Protein AF-A0A7X5DHN1-F1 (afdb_monomer_lite)

Foldseek 3Di:
DDDDVVVVVVVVVVVVVVVVVVVVVVVCVVPCPVVVVVVVVVVVVVVVVVLVVQLVVQQVCVQVVQADPVGDGHDPVRHSVVVSQVVQVVPVVVDVDHDAAADCDDPDPSRDDDPVRVVVVVVVVD

Secondary structure (DSSP, 8-state):
----HHHHHHHHHHHHHHHHHHHHHHHHHHHHHHHHHHHHHHHHHHHHHHHHHHHHHHHHTHHHHHB-TT--B---S--HHHHHHHHHHHHHHHSS-------SS-SSGGG---HHHHHHHTTTT-

Radius of gyration: 28.11 Å; chains: 1; bounding box: 71×44×75 Å

Structure (mmCIF, N/CA/C/O backbone):
data_AF-A0A7X5DHN1-F1
#
_entry.id   AF-A0A7X5DHN1-F1
#
loop_
_atom_site.group_PDB
_atom_site.id
_atom_site.type_symbol
_atom_site.label_atom_id
_atom_site.label_alt_id
_atom_site.label_comp_id
_atom_site.label_asym_id
_atom_site.label_entity_id
_atom_site.label_seq_id
_atom_site.pdbx_PDB_ins_code
_atom_site.Cartn_x
_atom_site.Cartn_y
_atom_site.Cartn_z
_atom_site.occupancy
_atom_site.B_iso_or_equiv
_atom_site.auth_seq_id
_atom_site.auth_comp_id
_atom_site.auth_asym_id
_atom_site.auth_atom_id
_atom_site.pdbx_PDB_model_num
ATOM 1 N N . MET A 1 1 ? -45.996 -23.601 43.177 1.00 49.31 1 MET A N 1
ATOM 2 C CA . MET A 1 1 ? -44.792 -24.429 42.922 1.00 49.31 1 MET A CA 1
ATOM 3 C C . MET A 1 1 ? -43.592 -23.790 43.624 1.00 49.31 1 MET A C 1
ATOM 5 O O . MET A 1 1 ? -43.215 -22.681 43.273 1.00 49.31 1 MET A O 1
ATOM 9 N N . ARG A 1 2 ? -43.064 -24.396 44.700 1.00 68.06 2 ARG A N 1
ATOM 10 C CA . ARG A 1 2 ? -42.027 -23.783 45.558 1.00 68.06 2 ARG A CA 1
ATOM 11 C C . ARG A 1 2 ? -40.641 -24.167 45.027 1.00 68.06 2 ARG A C 1
ATOM 13 O O . ARG A 1 2 ? -40.228 -25.315 45.140 1.00 68.06 2 ARG A O 1
ATOM 20 N N . ILE A 1 3 ? -39.954 -23.219 44.392 1.00 71.06 3 ILE A N 1
ATOM 21 C CA . ILE A 1 3 ? -38.644 -23.448 43.763 1.00 71.06 3 ILE A CA 1
ATOM 22 C C . ILE A 1 3 ? -37.597 -23.703 44.859 1.00 71.06 3 ILE A C 1
ATOM 24 O O . ILE A 1 3 ? -37.495 -22.921 45.811 1.00 71.06 3 ILE A O 1
ATOM 28 N N . LYS A 1 4 ? -36.828 -24.793 44.729 1.00 80.56 4 LYS A N 1
ATOM 29 C CA . LYS A 1 4 ? -35.761 -25.161 45.673 1.00 80.56 4 LYS A CA 1
ATOM 30 C C . LYS A 1 4 ? -34.671 -24.066 45.708 1.00 80.56 4 LYS A C 1
ATOM 32 O O . LYS A 1 4 ? -34.355 -23.479 44.676 1.00 80.56 4 LYS A O 1
ATOM 37 N N . PRO A 1 5 ? -34.056 -23.786 46.870 1.00 78.75 5 PRO A N 1
ATOM 38 C CA . PRO A 1 5 ? -33.063 -22.713 47.011 1.00 78.75 5 PRO A CA 1
ATOM 39 C C . PRO A 1 5 ? -31.829 -22.916 46.118 1.00 78.75 5 PRO A C 1
ATOM 41 O O . PRO A 1 5 ? -31.297 -21.952 45.582 1.00 78.75 5 PRO A O 1
ATOM 44 N N . ARG A 1 6 ? -31.439 -24.174 45.866 1.00 81.31 6 ARG A N 1
ATOM 45 C CA . ARG A 1 6 ? -30.350 -24.528 44.940 1.00 81.31 6 ARG A CA 1
ATOM 46 C C . ARG A 1 6 ? -30.596 -24.043 43.507 1.00 81.31 6 ARG A C 1
ATOM 48 O O . ARG A 1 6 ? -29.685 -23.506 42.890 1.00 81.31 6 ARG A O 1
ATOM 55 N N . THR A 1 7 ? -31.820 -24.175 42.993 1.00 87.00 7 THR A N 1
ATOM 56 C CA . THR A 1 7 ? -32.170 -23.711 41.642 1.00 87.00 7 THR A CA 1
ATOM 57 C C . THR A 1 7 ? -32.187 -22.190 41.549 1.00 87.00 7 THR A C 1
ATOM 59 O O . THR A 1 7 ? -31.774 -21.643 40.536 1.00 87.00 7 THR A O 1
ATOM 62 N N . LYS A 1 8 ? -32.593 -21.493 42.616 1.00 81.88 8 LYS A N 1
ATOM 63 C CA . LYS A 1 8 ? -32.545 -20.023 42.665 1.00 81.88 8 LYS A CA 1
ATOM 64 C C . LYS A 1 8 ? -31.111 -19.495 42.601 1.00 81.88 8 LYS A C 1
ATOM 66 O O . LYS A 1 8 ? -30.846 -18.573 41.842 1.00 81.88 8 LYS A O 1
ATOM 71 N N . ILE A 1 9 ? -30.196 -20.107 43.358 1.00 90.00 9 ILE A N 1
ATOM 72 C CA . ILE A 1 9 ? -28.772 -19.740 43.349 1.00 90.00 9 ILE A CA 1
ATOM 73 C C . ILE A 1 9 ? -28.161 -20.010 41.970 1.00 90.00 9 ILE A C 1
ATOM 75 O O . ILE A 1 9 ? -27.494 -19.138 41.427 1.00 90.00 9 ILE A O 1
ATOM 79 N N . ALA A 1 10 ? -28.437 -21.173 41.372 1.00 90.50 10 ALA A N 1
ATOM 80 C CA . ALA A 1 10 ? -27.926 -21.514 40.044 1.00 90.50 10 ALA A CA 1
ATOM 81 C C . ALA A 1 10 ? -28.379 -20.519 38.958 1.00 90.50 10 ALA A C 1
ATOM 83 O O . ALA A 1 10 ? -27.565 -20.086 38.148 1.00 90.50 10 ALA A O 1
ATOM 84 N N . VAL A 1 11 ? -29.652 -20.108 38.973 1.00 92.62 11 VAL A N 1
ATOM 85 C CA . VAL A 1 11 ? -30.186 -19.109 38.029 1.00 92.62 11 VAL A CA 1
ATOM 86 C C . VAL A 1 11 ? -29.541 -17.737 38.238 1.00 92.62 11 VAL A C 1
ATOM 88 O O . VAL A 1 11 ? -29.234 -17.053 37.267 1.00 92.62 11 VAL A O 1
ATOM 91 N N . LEU A 1 12 ? -29.297 -17.344 39.490 1.00 93.94 12 LEU A N 1
ATOM 92 C CA . LEU A 1 12 ? -28.684 -16.055 39.812 1.00 93.94 12 LEU A CA 1
ATOM 93 C C . LEU A 1 12 ? -27.226 -16.002 39.339 1.00 93.94 12 LEU A C 1
ATOM 95 O O . LEU A 1 12 ? -26.831 -15.040 38.688 1.00 93.94 12 LEU A O 1
ATOM 99 N N . VAL A 1 13 ? -26.456 -17.067 39.583 1.00 94.19 13 VAL A N 1
ATOM 100 C CA . VAL A 1 13 ? -25.077 -17.191 39.086 1.00 94.19 13 VAL A CA 1
ATOM 101 C C . VAL A 1 13 ? -25.045 -17.146 37.558 1.00 94.19 13 VAL A C 1
ATOM 103 O O . VAL A 1 13 ? -24.259 -16.388 36.998 1.00 94.19 13 VAL A O 1
ATOM 106 N N . LEU A 1 14 ? -25.930 -17.884 36.880 1.00 95.69 14 LEU A N 1
ATOM 107 C CA . LEU A 1 14 ? -26.021 -17.857 35.418 1.00 95.69 14 LEU A CA 1
ATOM 108 C C . LEU A 1 14 ? -26.339 -16.446 34.894 1.00 95.69 14 LEU A C 1
ATOM 110 O O . LEU A 1 14 ? -25.732 -16.001 33.924 1.00 95.69 14 LEU A O 1
ATOM 114 N N . GLY A 1 15 ? -27.250 -15.729 35.560 1.00 96.25 15 GLY A N 1
ATOM 115 C CA . GLY A 1 15 ? -27.601 -14.352 35.216 1.00 96.25 15 GLY A CA 1
ATOM 116 C C . GLY A 1 15 ? -26.431 -13.381 35.377 1.00 96.25 15 GLY A C 1
ATOM 117 O O . GLY A 1 15 ? -26.195 -12.564 34.491 1.00 96.25 15 GLY A O 1
ATOM 118 N N . VAL A 1 16 ? -25.658 -13.499 36.462 1.00 96.31 16 VAL A N 1
ATOM 119 C CA . VAL A 1 16 ? -24.459 -12.670 36.677 1.00 96.31 16 VAL A CA 1
ATOM 120 C C . VAL A 1 16 ? -23.397 -12.960 35.620 1.00 96.31 16 VAL A C 1
ATOM 122 O O . VAL A 1 16 ? -22.838 -12.024 35.057 1.00 96.31 16 VAL A O 1
ATOM 125 N N . VAL A 1 17 ? -23.145 -14.235 35.314 1.00 96.00 17 VAL A N 1
ATOM 126 C CA . VAL A 1 17 ? -22.175 -14.633 34.282 1.00 96.00 17 VAL A CA 1
ATOM 127 C C . VAL A 1 17 ? -22.591 -14.098 32.909 1.00 96.00 17 VAL A C 1
ATOM 129 O O . VAL A 1 17 ? -21.767 -13.519 32.207 1.00 96.00 17 VAL A O 1
ATOM 132 N N . ALA A 1 18 ? -23.871 -14.221 32.545 1.00 96.19 18 ALA A N 1
ATOM 133 C CA . ALA A 1 18 ? -24.393 -13.689 31.288 1.00 96.19 18 ALA A CA 1
ATOM 134 C C . ALA A 1 18 ? -24.278 -12.156 31.212 1.00 96.19 18 ALA A C 1
ATOM 136 O O . A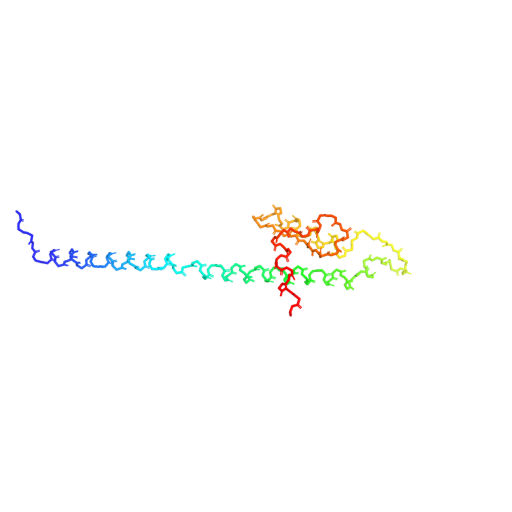LA A 1 18 ? -23.866 -11.623 30.183 1.00 96.19 18 ALA A O 1
ATOM 137 N N . ALA A 1 19 ? -24.581 -11.446 32.303 1.00 96.12 19 ALA A N 1
ATOM 138 C CA . ALA A 1 19 ? -24.423 -9.995 32.373 1.00 96.12 19 ALA A CA 1
ATOM 139 C C . ALA A 1 19 ? -22.954 -9.570 32.214 1.00 96.12 19 ALA A C 1
ATOM 141 O O . ALA A 1 19 ? -22.662 -8.640 31.463 1.00 96.12 19 ALA A O 1
ATOM 142 N N . PHE A 1 20 ? -22.026 -10.283 32.859 1.00 95.88 20 PHE A N 1
ATOM 143 C CA . PHE A 1 20 ? -20.591 -10.034 32.721 1.00 95.88 20 PHE A CA 1
ATOM 144 C C . PHE A 1 20 ? -20.097 -10.263 31.290 1.00 95.88 20 PHE A C 1
ATOM 146 O O . PHE A 1 20 ? -19.342 -9.444 30.773 1.00 95.88 20 PHE A O 1
ATOM 153 N N . LEU A 1 21 ? -20.532 -11.340 30.631 1.00 95.44 21 LEU A N 1
ATOM 154 C CA . LEU A 1 21 ? -20.181 -11.619 29.235 1.00 95.44 21 LEU A CA 1
ATOM 155 C C . LEU A 1 21 ? -20.674 -10.513 28.296 1.00 95.44 21 LEU A C 1
ATOM 157 O O . LEU A 1 21 ? -19.902 -10.031 27.474 1.00 95.44 21 LEU A O 1
ATOM 161 N N . MET A 1 22 ? -21.921 -10.058 28.453 1.00 95.19 22 MET A N 1
ATOM 162 C CA . MET A 1 22 ? -22.460 -8.965 27.636 1.00 95.19 22 MET A CA 1
ATOM 163 C C . MET A 1 22 ? -21.707 -7.649 27.854 1.00 95.19 22 MET A C 1
ATOM 165 O O . MET A 1 22 ? -21.426 -6.944 26.889 1.00 95.19 22 MET A O 1
ATOM 169 N N . ALA A 1 23 ? -21.334 -7.339 29.099 1.00 94.69 23 ALA A N 1
ATOM 170 C CA . ALA A 1 23 ? -20.531 -6.159 29.404 1.00 94.69 23 ALA A CA 1
ATOM 171 C C . ALA A 1 23 ? -19.134 -6.232 28.767 1.00 94.69 23 ALA A C 1
ATOM 173 O O . ALA A 1 23 ? -18.660 -5.234 28.231 1.00 94.69 23 ALA A O 1
ATOM 174 N N . ASN A 1 24 ? -18.502 -7.412 28.774 1.00 93.50 24 ASN A N 1
ATOM 175 C CA . ASN A 1 24 ? -17.207 -7.615 28.122 1.00 93.50 24 ASN A CA 1
ATOM 176 C C . ASN A 1 24 ? -17.306 -7.425 26.605 1.00 93.50 24 ASN A C 1
ATOM 178 O O . ASN A 1 24 ? -16.513 -6.679 26.045 1.00 93.50 24 ASN A O 1
ATOM 182 N N . VAL A 1 25 ? -18.305 -8.025 25.950 1.00 92.38 25 VAL A N 1
ATOM 183 C CA . VAL A 1 25 ? -18.502 -7.878 24.496 1.00 92.38 25 VAL A CA 1
ATOM 184 C C . VAL A 1 25 ? -18.780 -6.423 24.111 1.00 92.38 25 VAL A C 1
ATOM 186 O O . VAL A 1 25 ? -18.231 -5.947 23.124 1.00 92.38 25 VAL A O 1
ATOM 189 N N . ALA A 1 26 ? -19.586 -5.701 24.895 1.00 90.94 26 ALA A N 1
ATOM 190 C CA . ALA A 1 26 ? -19.879 -4.288 24.644 1.00 90.94 26 ALA A CA 1
ATOM 191 C C . ALA A 1 26 ? -18.650 -3.382 24.842 1.00 90.94 26 ALA A C 1
ATOM 193 O O . ALA A 1 26 ? -18.450 -2.416 24.100 1.00 90.94 26 ALA A O 1
ATOM 194 N N . TRP A 1 27 ? -17.814 -3.692 25.837 1.00 90.56 27 TRP A N 1
ATOM 195 C CA . TRP A 1 27 ? -16.548 -2.994 26.046 1.00 90.56 27 TRP A CA 1
ATOM 196 C C . TRP A 1 27 ? -15.595 -3.240 24.879 1.00 90.56 27 TRP A C 1
ATOM 198 O O . TRP A 1 27 ? -15.051 -2.304 24.301 1.00 90.56 27 TRP A O 1
ATOM 208 N N . GLU A 1 28 ? -15.446 -4.502 24.489 1.00 86.44 28 GLU A N 1
ATOM 209 C CA . GLU A 1 28 ? -14.567 -4.907 23.404 1.00 86.44 28 GLU A CA 1
ATOM 210 C C . GLU A 1 28 ? -15.004 -4.301 22.067 1.00 86.44 28 GLU A C 1
ATOM 212 O O . GLU A 1 28 ? -14.180 -3.720 21.368 1.00 86.44 28 GLU A O 1
ATOM 217 N N . SER A 1 29 ? -16.302 -4.327 21.744 1.00 81.25 29 SER A N 1
ATOM 218 C CA . SER A 1 29 ? -16.820 -3.698 20.523 1.00 81.25 29 SER A CA 1
ATOM 219 C C . SER A 1 29 ? -16.543 -2.199 20.470 1.00 81.25 29 SER A C 1
ATOM 221 O O . SER A 1 29 ? -16.338 -1.658 19.392 1.00 81.25 29 SER A O 1
ATOM 223 N N . SER A 1 30 ? -16.526 -1.533 21.627 1.00 79.88 30 SER A N 1
ATOM 224 C CA . SER A 1 30 ? -16.242 -0.098 21.711 1.00 79.88 30 SER A CA 1
ATOM 225 C C . SER A 1 30 ? -14.747 0.211 21.571 1.00 79.88 30 SER A C 1
ATOM 227 O O . SER A 1 30 ? -14.395 1.301 21.138 1.00 79.88 30 SER A O 1
ATOM 229 N N . CYS A 1 31 ? -13.869 -0.736 21.919 1.00 80.25 31 CYS A N 1
ATOM 230 C CA . CYS A 1 31 ? -12.418 -0.531 21.960 1.00 80.25 31 CYS A CA 1
ATOM 231 C C . CYS A 1 31 ? -11.676 -0.995 20.689 1.00 80.25 31 CYS A C 1
ATOM 233 O O . CYS A 1 31 ? -10.496 -0.697 20.534 1.00 80.25 31 CYS A O 1
ATOM 235 N N . ARG A 1 32 ? -12.331 -1.742 19.788 1.00 76.31 32 ARG A N 1
ATOM 236 C CA . ARG 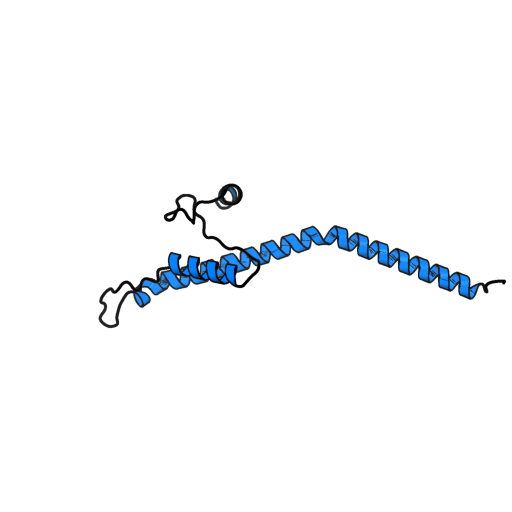A 1 32 ? -11.695 -2.363 18.607 1.00 76.31 32 ARG A CA 1
ATOM 237 C C . ARG A 1 32 ? -11.305 -1.386 17.493 1.00 76.31 32 ARG A C 1
ATOM 239 O O . ARG A 1 32 ? -10.320 -1.643 16.812 1.00 76.31 32 ARG A O 1
ATOM 246 N N . ALA A 1 33 ? -12.017 -0.269 17.345 1.00 79.56 33 ALA A N 1
ATOM 247 C CA . ALA A 1 33 ? -11.845 0.633 16.202 1.00 79.56 33 ALA A CA 1
ATOM 248 C C . ALA A 1 33 ? -10.408 1.176 16.059 1.00 79.56 33 ALA A C 1
ATOM 250 O O . ALA A 1 33 ? -9.821 1.081 14.986 1.00 79.56 33 ALA A O 1
ATOM 251 N N . GLU A 1 34 ? -9.802 1.668 17.145 1.00 81.38 34 GLU A N 1
ATOM 252 C CA . GLU A 1 34 ? -8.444 2.237 17.097 1.00 81.38 34 GLU A CA 1
ATOM 253 C C . GLU A 1 34 ? -7.371 1.186 16.772 1.00 81.38 34 GLU A C 1
ATOM 255 O O . GLU A 1 34 ? -6.390 1.474 16.085 1.00 81.38 34 GLU A O 1
ATOM 260 N N . LEU A 1 35 ? -7.554 -0.045 17.260 1.00 83.75 35 LEU A N 1
ATOM 261 C CA . LEU A 1 35 ? -6.632 -1.148 16.991 1.00 83.75 35 LEU A CA 1
ATOM 262 C C . LEU A 1 35 ? -6.713 -1.590 15.526 1.00 83.75 35 LEU A C 1
ATOM 264 O O . LEU A 1 35 ? -5.675 -1.780 14.894 1.00 83.75 35 LEU A O 1
ATOM 268 N N . GLU A 1 36 ? -7.928 -1.705 14.988 1.00 86.75 36 GLU A N 1
ATOM 269 C CA . GLU A 1 36 ? -8.173 -2.056 13.586 1.00 86.75 36 GLU A CA 1
ATOM 270 C C . GLU A 1 36 ? -7.606 -0.988 12.637 1.00 86.75 36 GLU A C 1
ATOM 272 O O . GLU A 1 36 ? -6.900 -1.318 11.685 1.00 86.75 36 GLU A O 1
ATOM 277 N N . GLU A 1 37 ? -7.827 0.299 12.922 1.00 89.62 37 GLU A N 1
ATOM 278 C CA . GLU A 1 37 ? -7.257 1.399 12.135 1.00 89.62 37 GLU A CA 1
ATOM 279 C C . GLU A 1 37 ? -5.724 1.377 12.140 1.00 89.62 37 GLU A C 1
ATOM 281 O O . GLU A 1 37 ? -5.092 1.488 11.086 1.00 89.62 37 GLU A O 1
ATOM 286 N N . ALA A 1 38 ? -5.107 1.197 13.311 1.00 89.56 38 ALA A N 1
ATOM 287 C CA . ALA A 1 38 ? -3.654 1.139 13.428 1.00 89.56 38 ALA A CA 1
ATOM 288 C C . ALA A 1 38 ? -3.060 -0.046 12.651 1.00 89.56 38 ALA A C 1
A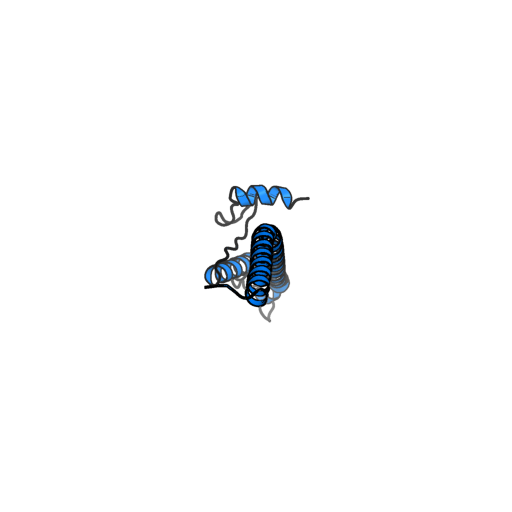TOM 290 O O . ALA A 1 38 ? -2.018 0.102 12.003 1.00 89.56 38 ALA A O 1
ATOM 291 N N . GLU A 1 39 ? -3.720 -1.204 12.684 1.00 92.44 39 GLU A N 1
ATOM 292 C CA . GLU A 1 39 ? -3.324 -2.376 11.907 1.00 92.44 39 GLU A CA 1
ATOM 293 C C . GLU A 1 39 ? -3.418 -2.104 10.399 1.00 92.44 39 GLU A C 1
ATOM 295 O O . GLU A 1 39 ? -2.447 -2.329 9.672 1.00 92.44 39 GLU A O 1
ATOM 300 N N . LEU A 1 40 ? -4.535 -1.543 9.925 1.00 90.94 40 LEU A N 1
ATOM 301 C CA . LEU A 1 40 ? -4.729 -1.198 8.513 1.00 90.94 40 LEU A CA 1
ATOM 302 C C . LEU A 1 40 ? -3.680 -0.192 8.019 1.00 90.94 40 LEU A C 1
ATOM 304 O O . LEU A 1 40 ? -3.127 -0.353 6.930 1.00 90.94 40 LEU A O 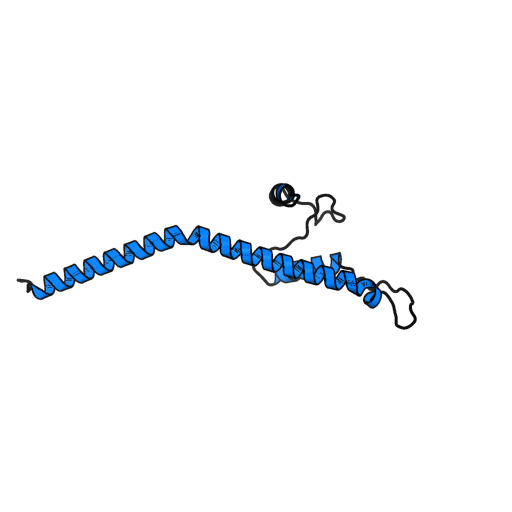1
ATOM 308 N N . VAL A 1 41 ? -3.340 0.814 8.831 1.00 90.81 41 VAL A N 1
ATOM 309 C CA . VAL A 1 41 ? -2.281 1.783 8.505 1.00 90.81 41 VAL A CA 1
ATOM 310 C C . VAL A 1 41 ? -0.915 1.101 8.408 1.00 90.81 41 VAL A C 1
ATOM 312 O O . VAL A 1 41 ? -0.130 1.419 7.510 1.00 90.81 41 VAL A O 1
ATOM 315 N N . GLN A 1 42 ? -0.602 0.157 9.298 1.00 93.25 42 GLN A N 1
ATOM 316 C CA . GLN A 1 42 ? 0.650 -0.601 9.216 1.00 93.25 42 GLN A CA 1
ATOM 317 C C . GLN A 1 42 ? 0.709 -1.465 7.954 1.00 93.25 42 GLN A C 1
ATOM 319 O O . GLN A 1 42 ? 1.735 -1.467 7.270 1.00 93.25 42 GLN A O 1
ATOM 324 N N . GLN A 1 43 ? -0.386 -2.141 7.607 1.00 92.94 43 GLN A N 1
ATOM 325 C CA . GLN A 1 43 ? -0.482 -2.926 6.377 1.00 92.94 43 GLN A CA 1
ATOM 326 C C . GLN A 1 43 ? -0.308 -2.041 5.133 1.00 92.94 43 GLN A C 1
ATOM 328 O O . GLN A 1 43 ? 0.471 -2.386 4.243 1.00 92.94 43 GLN A O 1
ATOM 333 N N . ALA A 1 44 ? -0.939 -0.862 5.100 1.00 90.56 44 ALA A N 1
ATOM 334 C CA . ALA A 1 44 ? -0.785 0.103 4.012 1.00 90.56 44 ALA A CA 1
ATOM 335 C C . ALA A 1 44 ? 0.668 0.588 3.868 1.00 90.56 44 ALA A C 1
ATOM 337 O O . ALA A 1 44 ? 1.204 0.621 2.763 1.00 90.56 44 ALA A O 1
ATOM 338 N N . ARG A 1 45 ? 1.352 0.897 4.979 1.00 91.25 45 ARG A N 1
ATOM 339 C CA . ARG A 1 45 ? 2.777 1.28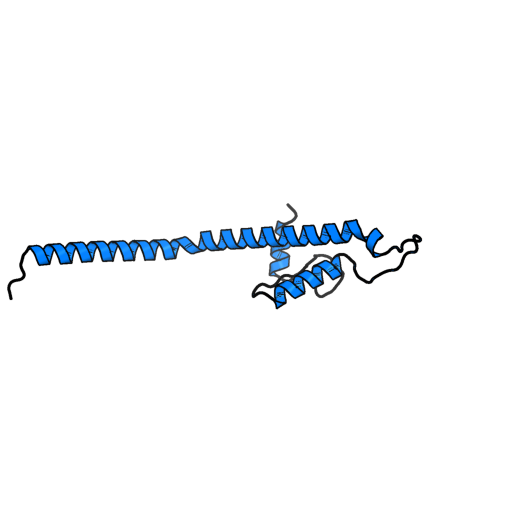0 4.961 1.00 91.25 45 ARG A CA 1
ATOM 340 C C . ARG A 1 45 ? 3.671 0.154 4.450 1.00 91.25 45 ARG A C 1
ATOM 342 O O . ARG A 1 45 ? 4.571 0.412 3.654 1.00 91.25 45 ARG A O 1
ATOM 349 N N . ALA A 1 46 ? 3.425 -1.082 4.881 1.00 93.75 46 ALA A N 1
ATOM 350 C CA . ALA A 1 46 ? 4.174 -2.245 4.413 1.00 93.75 46 ALA A CA 1
ATOM 351 C C . ALA A 1 46 ? 3.976 -2.479 2.905 1.00 93.75 46 ALA A C 1
ATOM 353 O O . ALA A 1 46 ? 4.944 -2.733 2.186 1.00 93.75 46 ALA A O 1
ATOM 354 N N . LEU A 1 47 ? 2.744 -2.327 2.409 1.00 92.38 47 LEU A N 1
ATOM 355 C CA . LEU A 1 47 ? 2.428 -2.399 0.983 1.00 92.38 47 LEU A CA 1
ATOM 356 C C . LEU A 1 47 ? 3.147 -1.303 0.183 1.00 92.38 47 LEU A C 1
ATOM 358 O O . LEU A 1 47 ? 3.772 -1.608 -0.833 1.00 92.38 47 LEU A O 1
ATOM 362 N N . SER A 1 48 ? 3.114 -0.055 0.655 1.00 90.81 48 SER A N 1
ATOM 363 C CA . SER A 1 48 ? 3.821 1.061 0.017 1.00 90.81 48 SER A CA 1
ATOM 364 C C . SER A 1 48 ? 5.332 0.827 -0.035 1.00 90.81 48 SER A C 1
ATOM 366 O O . SER A 1 48 ? 5.943 1.028 -1.081 1.00 90.81 48 SER A O 1
ATOM 368 N N . ALA A 1 49 ? 5.937 0.323 1.045 1.00 92.56 49 ALA A N 1
ATOM 369 C CA . ALA A 1 49 ? 7.362 -0.013 1.071 1.00 92.56 49 ALA A CA 1
ATOM 370 C C . ALA A 1 49 ? 7.721 -1.132 0.075 1.00 92.56 49 ALA A C 1
ATOM 372 O O . ALA A 1 49 ? 8.759 -1.075 -0.582 1.00 92.56 49 ALA A O 1
ATOM 373 N N . ASN A 1 50 ? 6.853 -2.134 -0.081 1.00 93.44 50 ASN A N 1
ATOM 374 C CA . ASN A 1 50 ? 7.040 -3.188 -1.078 1.00 93.44 50 ASN A CA 1
ATOM 375 C C . ASN A 1 50 ? 6.933 -2.652 -2.520 1.00 93.44 50 ASN A C 1
ATOM 377 O O . ASN A 1 50 ? 7.733 -3.013 -3.382 1.00 93.44 50 ASN A O 1
ATOM 381 N N . MET A 1 51 ? 5.971 -1.763 -2.781 1.00 91.69 51 MET A N 1
ATOM 382 C CA . MET A 1 51 ? 5.808 -1.092 -4.077 1.00 91.69 51 MET A CA 1
ATOM 383 C C . MET A 1 51 ? 7.025 -0.224 -4.426 1.00 91.69 51 MET A C 1
ATOM 385 O O . MET A 1 51 ? 7.476 -0.240 -5.573 1.00 91.69 51 MET A O 1
ATOM 389 N N . GLU A 1 52 ? 7.597 0.469 -3.440 1.00 91.44 52 GLU A N 1
ATOM 390 C CA . GLU A 1 52 ? 8.842 1.228 -3.596 1.00 91.44 52 GLU A CA 1
ATOM 391 C C . GLU A 1 52 ? 10.032 0.305 -3.898 1.00 91.44 52 GLU A C 1
ATOM 393 O O . GLU A 1 52 ? 10.795 0.556 -4.828 1.00 91.44 52 GLU A O 1
ATOM 398 N N . ALA A 1 53 ? 10.157 -0.827 -3.199 1.00 94.06 53 ALA A N 1
ATOM 399 C CA . ALA A 1 53 ? 11.214 -1.802 -3.471 1.00 94.06 53 ALA A CA 1
ATOM 400 C C . ALA A 1 53 ? 11.129 -2.376 -4.900 1.00 94.06 53 ALA A C 1
ATOM 402 O O . ALA A 1 53 ? 12.150 -2.527 -5.581 1.00 94.06 53 ALA A O 1
ATOM 403 N N . ALA A 1 54 ? 9.917 -2.660 -5.389 1.00 92.31 54 ALA A N 1
ATOM 404 C CA . ALA A 1 54 ? 9.696 -3.085 -6.769 1.00 92.31 54 ALA A CA 1
ATOM 405 C C . ALA A 1 54 ? 10.077 -1.982 -7.773 1.00 92.31 54 ALA A C 1
ATOM 407 O O . ALA A 1 54 ? 10.723 -2.261 -8.789 1.00 92.31 54 ALA A O 1
ATOM 408 N N . TRP A 1 55 ? 9.729 -0.727 -7.479 1.00 91.19 55 TRP A N 1
ATOM 409 C CA . TRP A 1 55 ? 10.125 0.427 -8.285 1.00 91.19 55 TRP A CA 1
ATOM 410 C C . TRP A 1 55 ? 11.648 0.572 -8.355 1.00 91.19 55 TRP A C 1
ATOM 412 O O . TRP A 1 55 ? 12.212 0.701 -9.446 1.00 91.19 55 TRP A O 1
ATOM 422 N N . GLU A 1 56 ? 12.329 0.507 -7.212 1.00 93.62 56 GLU A N 1
ATOM 423 C CA . GLU A 1 56 ? 13.780 0.637 -7.118 1.00 93.62 56 GLU A CA 1
ATOM 424 C C . GLU A 1 56 ? 14.496 -0.495 -7.865 1.00 93.62 56 GLU A C 1
ATOM 426 O O . GLU A 1 56 ? 15.456 -0.246 -8.601 1.00 93.62 56 GLU A O 1
ATOM 431 N N . PHE A 1 57 ? 13.999 -1.731 -7.755 1.00 93.94 57 PHE A N 1
ATOM 432 C CA . PHE A 1 57 ? 14.498 -2.861 -8.535 1.00 93.94 57 PHE A CA 1
ATOM 433 C C . PHE A 1 57 ? 14.388 -2.596 -10.040 1.00 93.94 57 PHE A C 1
ATOM 435 O O . PHE A 1 57 ? 15.367 -2.765 -10.774 1.00 93.94 57 PHE A O 1
ATOM 442 N N . MET A 1 58 ? 13.224 -2.140 -10.509 1.00 94.38 58 MET A N 1
ATOM 443 C CA . MET A 1 58 ? 13.020 -1.809 -11.920 1.00 94.38 58 MET A CA 1
ATOM 444 C C . MET A 1 58 ? 13.917 -0.661 -12.378 1.00 94.38 58 MET A C 1
ATOM 446 O O . MET A 1 58 ? 14.402 -0.689 -13.507 1.00 94.38 58 MET A O 1
ATOM 450 N N . ASN A 1 59 ? 14.161 0.333 -11.523 1.00 93.44 59 ASN A N 1
ATOM 451 C CA . ASN A 1 59 ? 15.037 1.462 -11.821 1.00 93.44 59 ASN A CA 1
ATOM 452 C C . ASN A 1 59 ? 16.509 1.026 -11.941 1.00 93.44 59 ASN A C 1
ATOM 454 O O . ASN A 1 59 ? 17.172 1.331 -12.929 1.00 93.44 59 ASN A O 1
ATOM 458 N N . LYS A 1 60 ? 17.008 0.237 -10.981 1.00 95.19 60 LYS A N 1
ATOM 459 C CA . LYS A 1 60 ? 18.396 -0.263 -10.959 1.00 95.19 60 LYS A CA 1
ATOM 460 C C . LYS A 1 60 ? 18.729 -1.202 -12.116 1.00 95.19 60 LYS A C 1
ATOM 462 O O . LYS A 1 60 ? 19.895 -1.346 -12.470 1.00 95.19 60 LYS A O 1
ATOM 467 N N . ASN A 1 61 ? 17.729 -1.862 -12.694 1.00 94.69 61 ASN A N 1
ATOM 468 C CA . ASN A 1 61 ? 17.926 -2.798 -13.798 1.00 94.69 61 ASN A CA 1
ATOM 469 C C . ASN A 1 61 ? 17.598 -2.193 -15.175 1.00 94.69 61 ASN A C 1
ATOM 471 O O . ASN A 1 61 ? 17.591 -2.939 -16.151 1.00 94.69 61 ASN A O 1
ATOM 475 N N . GLN A 1 62 ? 17.374 -0.875 -15.294 1.00 94.12 62 GLN A N 1
ATOM 476 C CA . GLN A 1 62 ? 17.023 -0.251 -16.579 1.00 94.12 62 GLN A CA 1
ATOM 477 C C . GLN A 1 62 ? 18.058 -0.478 -17.681 1.00 94.12 62 GLN A C 1
ATOM 479 O O . GLN A 1 62 ? 17.664 -0.701 -18.823 1.00 94.12 62 GLN A O 1
ATOM 484 N N . ASP A 1 63 ? 19.353 -0.499 -17.362 1.00 93.81 63 ASP A N 1
ATOM 485 C CA . ASP A 1 63 ? 20.384 -0.778 -18.368 1.00 93.81 63 ASP A CA 1
ATOM 486 C C . ASP A 1 63 ? 20.318 -2.234 -18.845 1.00 93.81 63 ASP A C 1
ATOM 488 O O . ASP A 1 63 ? 20.348 -2.521 -20.035 1.00 93.81 63 ASP A O 1
ATOM 492 N N . LYS A 1 64 ? 20.115 -3.186 -17.930 1.00 92.88 64 LYS A N 1
ATOM 493 C CA . LYS A 1 64 ? 19.921 -4.593 -18.316 1.00 92.88 64 LYS A CA 1
ATOM 494 C C . LYS A 1 64 ? 18.649 -4.798 -19.137 1.00 92.88 64 LYS A C 1
ATOM 496 O O . LYS A 1 64 ? 18.582 -5.713 -19.952 1.00 92.88 64 LYS A O 1
ATOM 501 N N . ILE A 1 65 ? 17.626 -3.980 -18.893 1.00 93.19 65 ILE A N 1
ATOM 502 C CA . ILE A 1 65 ? 16.383 -4.016 -19.657 1.00 93.19 65 ILE A CA 1
ATOM 503 C C . ILE A 1 65 ? 16.625 -3.436 -21.047 1.00 93.19 65 ILE A C 1
ATOM 505 O O . ILE A 1 65 ? 16.313 -4.112 -22.016 1.00 93.19 65 ILE A O 1
ATOM 509 N N . ASN A 1 66 ? 17.185 -2.235 -21.167 1.00 95.12 66 ASN A N 1
ATOM 510 C CA . ASN A 1 66 ? 17.200 -1.499 -22.432 1.00 95.12 66 ASN A CA 1
ATOM 511 C C . ASN A 1 66 ? 18.477 -1.669 -23.262 1.00 95.12 66 ASN A C 1
ATOM 513 O O . ASN A 1 66 ? 18.614 -0.985 -24.267 1.00 95.12 66 ASN A O 1
ATOM 517 N N . TYR A 1 67 ? 19.409 -2.540 -22.878 1.00 95.44 67 TYR A N 1
ATOM 518 C CA . TYR A 1 67 ? 20.572 -2.859 -23.706 1.00 95.44 67 TYR A CA 1
ATOM 519 C C . TYR A 1 67 ? 20.593 -4.338 -24.091 1.00 95.44 67 TYR A C 1
ATOM 521 O O . TYR A 1 67 ? 20.225 -5.216 -23.303 1.00 95.44 67 TYR A O 1
ATOM 529 N N . ASP A 1 68 ? 21.002 -4.615 -25.328 1.00 92.31 68 ASP A N 1
ATOM 530 C CA . ASP A 1 68 ? 21.242 -5.973 -25.812 1.00 92.31 68 ASP A CA 1
ATOM 531 C C . ASP A 1 68 ? 22.631 -6.496 -25.385 1.00 92.31 68 ASP A C 1
ATOM 533 O O . ASP A 1 68 ? 23.438 -5.795 -24.769 1.00 92.31 68 ASP A O 1
ATOM 537 N N . SER A 1 69 ? 22.941 -7.752 -25.718 1.00 90.44 69 SER A N 1
ATOM 538 C CA . SER A 1 69 ? 24.244 -8.358 -25.403 1.00 90.44 69 SER A CA 1
ATOM 539 C C . SER A 1 69 ? 25.426 -7.736 -26.159 1.00 90.44 69 SER A C 1
ATOM 541 O O . SER A 1 69 ? 26.572 -7.999 -25.801 1.00 90.44 69 SER A O 1
ATOM 543 N N . ALA A 1 70 ? 25.166 -6.961 -27.214 1.00 92.94 70 ALA A N 1
ATOM 544 C CA . ALA A 1 70 ? 26.167 -6.228 -27.983 1.00 92.94 70 ALA A CA 1
ATOM 545 C C . ALA A 1 70 ? 26.343 -4.778 -27.485 1.00 92.94 70 ALA A C 1
ATOM 547 O O . ALA A 1 70 ? 27.223 -4.072 -27.976 1.00 92.94 70 ALA A O 1
ATOM 548 N N . GLY A 1 71 ? 25.555 -4.347 -26.493 1.00 91.62 71 GLY A N 1
ATOM 549 C CA . GLY A 1 71 ? 25.591 -3.003 -25.925 1.00 91.62 71 GLY A CA 1
ATOM 550 C C . GLY A 1 71 ? 24.804 -1.959 -26.720 1.00 91.62 71 GLY A C 1
ATOM 551 O O . GLY A 1 71 ? 24.983 -0.767 -26.476 1.00 91.62 71 GLY A O 1
ATOM 552 N N . ASN A 1 72 ? 23.933 -2.361 -27.651 1.00 95.00 72 ASN A N 1
ATOM 553 C CA . ASN A 1 72 ? 23.042 -1.427 -28.339 1.00 95.00 72 ASN A CA 1
ATOM 554 C C . ASN A 1 72 ? 21.840 -1.093 -27.456 1.00 95.00 72 ASN A C 1
ATOM 556 O O . ASN A 1 72 ? 21.242 -1.985 -26.852 1.00 95.00 72 ASN A O 1
ATOM 560 N N . PHE A 1 73 ? 21.467 0.187 -27.421 1.00 94.44 73 PHE A N 1
ATOM 561 C CA . PHE A 1 73 ? 20.267 0.634 -26.724 1.00 94.44 73 PHE A CA 1
ATOM 562 C C . PHE A 1 73 ? 19.004 0.294 -27.530 1.00 94.44 73 PHE A C 1
ATOM 564 O O . PHE A 1 73 ? 18.835 0.741 -28.664 1.00 94.44 73 PHE A O 1
ATOM 571 N N . GLU A 1 74 ? 18.089 -0.438 -26.906 1.00 94.06 74 GLU A N 1
ATOM 572 C CA . GLU A 1 74 ? 16.757 -0.778 -27.388 1.00 94.06 74 GLU A CA 1
ATOM 573 C C . GLU A 1 74 ? 15.743 -0.504 -26.270 1.00 94.06 74 GLU A C 1
ATOM 575 O O . GLU A 1 74 ? 15.673 -1.221 -25.271 1.00 94.06 74 GLU A O 1
ATOM 580 N N . PHE A 1 75 ? 14.923 0.535 -26.431 1.00 91.25 75 PHE A N 1
ATOM 581 C CA . PHE A 1 75 ? 13.890 0.833 -25.445 1.00 91.25 75 PHE A CA 1
ATOM 582 C C . PHE A 1 75 ? 12.772 -0.215 -25.488 1.00 91.25 75 PHE A C 1
ATOM 584 O O . PHE A 1 75 ? 12.016 -0.287 -26.456 1.00 91.25 75 PHE A O 1
ATOM 591 N N . LYS A 1 76 ? 12.611 -0.980 -24.403 1.00 90.25 76 LYS A N 1
ATOM 592 C CA . LYS A 1 76 ? 11.637 -2.088 -24.330 1.00 90.25 76 LYS A CA 1
ATOM 593 C C . LYS A 1 76 ? 10.253 -1.682 -23.818 1.00 90.25 76 LYS A C 1
ATOM 595 O O . LYS A 1 76 ? 9.425 -2.541 -23.532 1.00 90.25 76 LYS A O 1
ATOM 600 N N . GLY A 1 77 ? 9.998 -0.386 -23.631 1.00 89.81 77 GLY A N 1
ATOM 601 C CA . GLY A 1 77 ? 8.715 0.106 -23.113 1.00 89.81 77 GLY A CA 1
ATOM 602 C C . GLY A 1 77 ? 8.480 -0.142 -21.618 1.00 89.81 77 GLY A C 1
ATOM 603 O O . GLY A 1 77 ? 7.431 0.233 -21.100 1.00 89.81 77 GLY A O 1
ATOM 604 N N . LEU A 1 78 ? 9.443 -0.733 -20.903 1.00 91.00 78 LEU A N 1
ATOM 605 C CA . LEU A 1 78 ? 9.293 -1.153 -19.509 1.00 91.00 78 LEU A CA 1
ATOM 606 C C . LEU A 1 78 ? 10.139 -0.296 -18.556 1.00 91.00 78 LEU A C 1
ATOM 608 O O . LEU A 1 78 ? 11.127 -0.744 -17.976 1.00 91.00 78 LEU A O 1
ATOM 612 N N . GLN A 1 79 ? 9.726 0.958 -18.383 1.00 90.62 79 GLN A N 1
ATOM 613 C CA . GLN A 1 79 ? 10.338 1.861 -17.404 1.00 90.62 79 GLN A CA 1
ATOM 614 C C . GLN A 1 79 ? 9.613 1.827 -16.044 1.00 90.62 79 GLN A C 1
ATOM 616 O O . GLN A 1 79 ? 8.454 1.410 -15.961 1.00 90.62 79 GLN A O 1
ATOM 621 N N . CYS A 1 80 ? 10.294 2.266 -14.979 1.00 90.00 80 CYS A N 1
ATOM 622 C CA . CYS A 1 80 ? 9.848 2.137 -13.585 1.00 90.00 80 CYS A CA 1
ATOM 623 C C . CYS A 1 80 ? 8.425 2.656 -13.317 1.00 90.00 80 CYS A C 1
ATOM 625 O O . CYS A 1 80 ? 7.655 1.969 -12.657 1.00 90.00 80 CYS A O 1
ATOM 627 N N . SER A 1 81 ? 8.018 3.788 -13.893 1.00 87.94 81 SER A N 1
ATOM 628 C CA . SER A 1 81 ? 6.669 4.336 -13.695 1.00 87.94 81 SER A CA 1
ATOM 629 C C . SER A 1 81 ? 5.558 3.568 -14.422 1.00 87.94 81 SER A C 1
ATOM 631 O O . SER A 1 81 ? 4.438 3.518 -13.926 1.00 87.94 81 SER A O 1
ATOM 633 N N . ILE A 1 82 ? 5.841 2.914 -15.556 1.00 90.00 82 ILE A N 1
ATOM 634 C CA . ILE A 1 82 ? 4.886 2.028 -16.247 1.00 90.00 82 ILE A CA 1
ATOM 635 C C . ILE A 1 82 ? 4.752 0.750 -15.433 1.00 90.00 82 ILE A C 1
ATOM 637 O O . ILE A 1 82 ? 3.633 0.300 -15.201 1.00 90.00 82 ILE A O 1
ATOM 641 N N . ALA A 1 83 ? 5.874 0.193 -14.971 1.00 91.12 83 ALA A N 1
ATOM 642 C CA . ALA A 1 83 ? 5.878 -1.000 -14.139 1.00 91.12 83 ALA A CA 1
ATOM 643 C C . ALA A 1 83 ? 5.122 -0.761 -12.823 1.00 91.12 83 ALA A C 1
ATOM 645 O O . ALA A 1 83 ? 4.166 -1.479 -12.546 1.00 91.12 83 ALA A O 1
ATOM 646 N N . GLY A 1 84 ? 5.467 0.294 -12.077 1.00 89.62 84 GLY A N 1
ATOM 647 C CA . GLY A 1 84 ? 4.793 0.668 -10.833 1.00 89.62 84 GLY A CA 1
ATOM 648 C C . GLY A 1 84 ? 3.294 0.870 -11.033 1.00 89.62 84 GLY A C 1
ATOM 649 O O . GLY A 1 84 ? 2.489 0.212 -10.376 1.00 89.62 84 GLY A O 1
ATOM 650 N N . ARG A 1 85 ? 2.891 1.686 -12.018 1.00 89.31 85 ARG A N 1
ATOM 651 C CA . ARG A 1 85 ? 1.467 1.925 -12.301 1.00 89.31 85 ARG A CA 1
ATOM 652 C C . ARG A 1 85 ? 0.728 0.649 -12.715 1.00 89.31 85 ARG A C 1
ATOM 654 O O . ARG A 1 85 ? -0.416 0.462 -12.317 1.00 89.31 85 ARG A O 1
ATOM 661 N N . SER A 1 86 ? 1.373 -0.241 -13.470 1.00 91.44 86 SER A N 1
ATOM 662 C CA . SER A 1 86 ? 0.780 -1.527 -13.863 1.00 91.44 86 SER A CA 1
ATOM 663 C C . SER A 1 86 ? 0.585 -2.452 -12.663 1.00 91.44 86 SER A C 1
ATOM 665 O O . SER A 1 86 ? -0.484 -3.033 -12.518 1.00 91.44 86 SER A O 1
ATOM 667 N N . VAL A 1 87 ? 1.578 -2.548 -11.773 1.00 92.06 87 VAL A N 1
ATOM 668 C CA . VAL A 1 87 ? 1.474 -3.333 -10.533 1.00 92.06 87 VAL A CA 1
ATOM 669 C C . VAL A 1 87 ? 0.351 -2.791 -9.648 1.00 92.06 87 VAL A C 1
ATOM 671 O O . VAL A 1 87 ? -0.488 -3.569 -9.203 1.00 92.06 87 VAL A O 1
ATOM 674 N N . GLY A 1 88 ? 0.268 -1.469 -9.464 1.00 91.38 88 GLY A N 1
ATOM 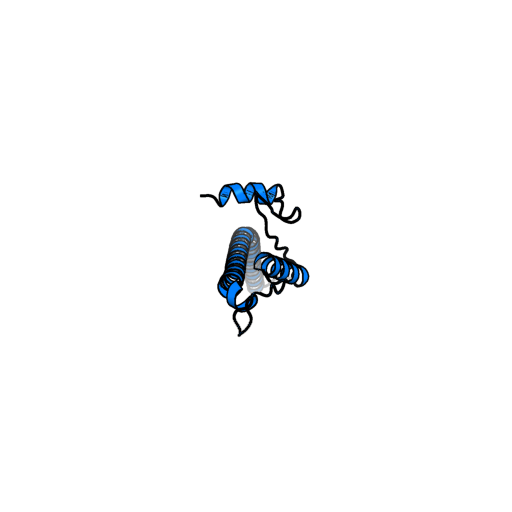675 C CA . GLY A 1 88 ? -0.823 -0.834 -8.717 1.00 91.38 88 GLY A CA 1
ATOM 676 C C . GLY A 1 88 ? -2.202 -1.087 -9.335 1.00 91.38 88 GLY A C 1
ATOM 677 O O . GLY A 1 88 ? -3.157 -1.380 -8.617 1.00 91.38 88 GLY A O 1
ATOM 678 N N . ALA A 1 89 ? -2.306 -1.059 -10.668 1.00 91.88 89 ALA A N 1
ATOM 679 C CA . ALA A 1 89 ? -3.545 -1.375 -11.374 1.00 91.88 89 ALA A CA 1
ATOM 680 C C . ALA A 1 89 ? -3.950 -2.851 -11.219 1.00 91.88 89 ALA A C 1
ATOM 682 O O . ALA A 1 89 ? -5.128 -3.137 -11.025 1.00 91.88 89 ALA A O 1
ATOM 683 N N . PHE A 1 90 ? -2.998 -3.790 -11.271 1.00 94.38 90 PHE A N 1
ATOM 684 C CA . PHE A 1 90 ? -3.279 -5.207 -11.021 1.00 94.38 90 PHE A CA 1
ATOM 685 C C . PHE A 1 90 ? -3.725 -5.442 -9.582 1.00 94.38 90 PHE A C 1
ATOM 687 O O . PHE A 1 90 ? -4.748 -6.081 -9.366 1.00 94.38 90 PHE A O 1
ATOM 694 N N . PHE A 1 91 ? -3.021 -4.853 -8.614 1.00 93.50 91 PHE A N 1
ATOM 695 C CA . PHE A 1 91 ? -3.399 -4.931 -7.207 1.00 93.50 91 PHE A CA 1
ATOM 696 C C . PHE A 1 91 ? -4.814 -4.388 -6.965 1.00 93.50 91 PHE A C 1
ATOM 698 O O . PHE A 1 91 ? -5.611 -5.034 -6.292 1.00 93.50 91 PHE A O 1
ATOM 705 N N . SER A 1 92 ? -5.152 -3.249 -7.574 1.00 93.50 92 SER A N 1
ATOM 706 C CA . SER A 1 92 ? -6.477 -2.636 -7.412 1.00 93.50 92 SER A CA 1
ATOM 707 C C . SER A 1 92 ? -7.597 -3.377 -8.146 1.00 93.50 92 SER A C 1
ATOM 709 O O . SER A 1 92 ? -8.766 -3.213 -7.825 1.00 93.50 92 SER A O 1
ATOM 711 N N . ARG A 1 93 ? -7.262 -4.172 -9.168 1.00 94.81 93 ARG A N 1
ATOM 712 C CA . ARG A 1 93 ? -8.222 -5.037 -9.869 1.00 94.81 93 ARG A CA 1
ATOM 713 C C . ARG A 1 93 ? -8.500 -6.315 -9.079 1.00 94.81 93 ARG A C 1
ATOM 715 O O . ARG A 1 93 ? -9.622 -6.809 -9.100 1.00 94.81 93 ARG A O 1
ATOM 722 N N . ASP A 1 94 ? -7.464 -6.864 -8.453 1.00 95.56 94 ASP A N 1
ATOM 723 C CA . ASP A 1 94 ? -7.494 -8.190 -7.834 1.00 95.56 94 ASP A CA 1
ATOM 724 C C . ASP A 1 94 ? -7.841 -8.136 -6.331 1.00 95.56 94 ASP A C 1
ATOM 726 O O . ASP A 1 94 ? -7.985 -9.180 -5.696 1.00 95.56 94 ASP A O 1
ATOM 730 N N . THR A 1 95 ? -7.987 -6.936 -5.759 1.00 92.25 95 THR A N 1
ATOM 731 C CA . THR A 1 95 ? -8.352 -6.703 -4.353 1.00 92.25 95 THR A CA 1
ATOM 732 C C . THR A 1 95 ? -9.423 -5.617 -4.233 1.00 92.25 95 THR A C 1
ATOM 734 O O . THR A 1 95 ? -9.674 -4.883 -5.184 1.00 92.25 95 THR A O 1
ATOM 737 N N . ASP A 1 96 ? -10.017 -5.476 -3.046 1.00 93.88 96 ASP A N 1
ATOM 738 C CA . ASP A 1 96 ? -10.971 -4.396 -2.744 1.00 93.88 96 ASP A CA 1
ATOM 739 C C . ASP A 1 96 ? -10.285 -3.048 -2.428 1.00 93.88 96 ASP A C 1
ATOM 741 O O . ASP A 1 96 ? -10.948 -2.058 -2.112 1.00 93.88 96 ASP A O 1
ATOM 745 N N . TYR A 1 97 ? -8.951 -2.991 -2.490 1.00 90.62 97 TYR A N 1
ATOM 746 C CA . TYR A 1 97 ? -8.171 -1.784 -2.233 1.00 90.62 97 TYR A CA 1
ATOM 747 C C . TYR A 1 97 ? -7.869 -1.035 -3.531 1.00 90.62 97 TYR A C 1
ATOM 749 O O . TYR A 1 97 ? -7.693 -1.634 -4.584 1.00 90.62 97 TYR A O 1
ATOM 757 N N . SER A 1 98 ? -7.725 0.288 -3.449 1.00 89.62 98 SER A N 1
ATOM 758 C CA . SER A 1 98 ? -7.262 1.117 -4.566 1.00 89.62 98 SER A CA 1
ATOM 759 C C . SER A 1 98 ? -5.879 1.676 -4.263 1.00 89.62 98 SER A C 1
ATOM 761 O O . SER A 1 98 ? -5.675 2.283 -3.213 1.00 89.62 98 SER A O 1
ATOM 763 N N . VAL A 1 99 ? -4.944 1.526 -5.202 1.00 88.94 99 VAL A N 1
ATOM 764 C CA . VAL A 1 99 ? -3.608 2.122 -5.119 1.00 88.94 99 VAL A CA 1
ATOM 765 C C . VAL A 1 99 ? -3.337 2.988 -6.340 1.00 88.94 99 VAL A C 1
ATOM 767 O O . VAL A 1 99 ? -3.460 2.551 -7.485 1.00 88.94 99 VAL A O 1
ATOM 770 N N . ARG A 1 100 ? -2.925 4.230 -6.083 1.00 87.62 100 ARG A N 1
ATOM 771 C CA . ARG A 1 100 ? -2.567 5.222 -7.094 1.00 87.62 100 ARG A CA 1
ATOM 772 C C . ARG A 1 100 ? -1.214 5.834 -6.771 1.00 87.62 100 ARG A C 1
ATOM 774 O O . ARG A 1 100 ? -0.886 6.064 -5.612 1.00 87.62 100 ARG A O 1
ATOM 781 N N . TYR A 1 101 ? -0.452 6.108 -7.823 1.00 86.25 101 TYR A N 1
ATOM 782 C CA . TYR A 1 101 ? 0.725 6.959 -7.728 1.00 86.25 101 TYR A CA 1
ATOM 783 C C . TYR A 1 101 ? 0.286 8.394 -7.966 1.00 86.25 101 TYR A C 1
ATOM 785 O O . TYR A 1 101 ? -0.369 8.670 -8.970 1.00 86.25 101 TYR A O 1
ATOM 793 N N . VAL A 1 102 ? 0.668 9.289 -7.064 1.00 88.56 102 VAL A N 1
ATOM 794 C CA . VAL A 1 102 ? 0.370 10.715 -7.176 1.00 88.56 102 VAL A CA 1
ATOM 795 C C . VAL A 1 102 ? 1.621 11.550 -7.010 1.00 88.56 102 VAL A C 1
ATOM 797 O O . VAL A 1 102 ? 2.605 11.119 -6.409 1.00 88.56 102 VAL A O 1
ATOM 800 N N . SER A 1 103 ? 1.605 12.735 -7.603 1.00 86.12 103 SER A N 1
ATOM 801 C CA . SER A 1 103 ? 2.704 13.686 -7.521 1.00 86.12 103 SER A CA 1
ATOM 802 C C . SER A 1 103 ? 2.168 15.102 -7.629 1.00 86.12 103 SER A C 1
ATOM 804 O O . SER A 1 103 ? 1.301 15.365 -8.457 1.00 86.12 103 SER A O 1
ATOM 806 N N . ASP A 1 104 ? 2.752 16.030 -6.873 1.00 87.19 104 ASP A N 1
ATOM 807 C CA . ASP A 1 104 ? 2.423 17.458 -6.966 1.00 87.19 104 ASP A CA 1
ATOM 808 C C . ASP A 1 104 ? 2.809 18.070 -8.322 1.00 87.19 104 ASP A C 1
ATOM 810 O O . ASP A 1 104 ? 2.260 19.088 -8.741 1.00 87.19 104 ASP A O 1
ATOM 814 N N . THR A 1 105 ? 3.739 17.434 -9.044 1.00 88.25 105 THR A N 1
ATOM 815 C CA . THR A 1 105 ? 4.163 17.829 -10.398 1.00 88.25 105 THR A CA 1
ATOM 816 C C . THR A 1 105 ? 3.997 16.658 -11.372 1.00 88.25 105 THR A C 1
ATOM 818 O O . THR A 1 105 ? 4.971 16.097 -11.889 1.00 88.25 105 THR A O 1
ATOM 821 N N . PRO A 1 106 ? 2.748 16.230 -11.623 1.00 87.00 106 PRO A N 1
ATOM 822 C CA . PRO A 1 106 ? 2.489 14.979 -12.305 1.00 87.00 106 PRO A CA 1
ATOM 823 C C . PRO A 1 106 ? 2.834 15.087 -13.793 1.00 87.00 106 PRO A C 1
ATOM 825 O O . PRO A 1 106 ? 2.475 16.039 -14.485 1.00 87.00 106 PRO A O 1
ATOM 828 N N . ARG A 1 107 ? 3.514 14.060 -14.315 1.00 85.19 107 ARG A N 1
ATOM 829 C CA . ARG A 1 107 ? 3.798 13.926 -15.757 1.00 85.19 107 ARG A CA 1
ATOM 830 C C . ARG A 1 107 ? 2.588 13.424 -16.549 1.00 85.19 107 ARG A C 1
ATOM 832 O O . ARG A 1 107 ? 2.549 13.571 -17.767 1.00 85.19 107 ARG A O 1
ATOM 839 N N . ASN A 1 108 ? 1.625 12.810 -15.864 1.00 85.06 108 ASN A N 1
ATOM 840 C CA . ASN A 1 108 ? 0.364 12.328 -16.412 1.00 85.06 108 ASN A CA 1
ATOM 841 C C . ASN A 1 108 ? -0.790 12.892 -15.575 1.00 85.06 108 ASN A C 1
ATOM 843 O O . ASN A 1 108 ? -0.737 12.823 -14.355 1.00 85.06 108 ASN A O 1
ATOM 847 N N . VAL A 1 109 ? -1.854 13.371 -16.220 1.00 88.19 109 VAL A N 1
ATOM 848 C CA . VAL A 1 109 ? -3.060 13.889 -15.546 1.00 88.19 109 VAL A CA 1
ATOM 849 C C . VAL A 1 109 ? -3.715 12.868 -14.605 1.00 88.19 109 VAL A C 1
ATOM 851 O O . VAL A 1 109 ? -4.350 13.243 -13.628 1.00 88.19 109 VAL A O 1
ATOM 854 N N . ALA A 1 110 ? -3.541 11.569 -14.866 1.00 85.00 110 ALA A N 1
ATOM 855 C CA . ALA A 1 110 ? -4.046 10.517 -13.984 1.00 85.00 110 ALA A CA 1
ATOM 856 C C . ALA A 1 110 ? -3.357 10.487 -12.604 1.00 85.00 110 ALA A C 1
ATOM 858 O O . ALA A 1 110 ? -3.942 9.969 -11.659 1.00 85.00 110 ALA A O 1
ATOM 859 N N . ASP A 1 111 ? -2.148 11.048 -12.497 1.00 88.31 111 ASP A N 1
ATOM 860 C CA . ASP A 1 111 ? -1.358 11.097 -11.262 1.00 88.31 111 ASP A CA 1
ATOM 861 C C . ASP A 1 111 ? -1.567 12.435 -10.509 1.00 88.31 111 ASP A C 1
ATOM 863 O O . ASP A 1 111 ? -0.830 12.751 -9.573 1.00 88.31 111 ASP A O 1
ATOM 867 N N . THR A 1 112 ? -2.536 13.258 -10.937 1.00 91.75 112 THR A N 1
ATOM 868 C CA . THR A 1 112 ? -2.896 14.504 -10.249 1.00 91.75 112 THR A CA 1
ATOM 869 C C . THR A 1 112 ? -3.570 14.188 -8.910 1.00 91.75 112 THR A C 1
ATOM 871 O O . THR A 1 112 ? -4.558 13.444 -8.902 1.00 91.75 112 THR A O 1
ATOM 874 N N . PRO A 1 113 ? -3.072 14.760 -7.798 1.00 91.69 113 PRO A N 1
ATOM 875 C CA . PRO A 1 113 ? -3.592 14.463 -6.476 1.00 91.69 113 PRO A CA 1
ATOM 876 C C . PRO A 1 113 ? -4.976 15.087 -6.277 1.00 91.69 113 PRO A C 1
ATOM 878 O O . PRO A 1 113 ? -5.226 16.233 -6.668 1.00 91.69 113 PRO A O 1
ATOM 881 N N . ASP A 1 114 ? -5.879 14.341 -5.652 1.00 90.88 114 ASP A N 1
ATOM 882 C CA . ASP A 1 114 ? -7.171 14.845 -5.194 1.00 90.88 114 ASP A CA 1
ATOM 883 C C . ASP A 1 114 ? -7.059 15.641 -3.876 1.00 90.88 114 ASP A C 1
ATOM 885 O O . ASP A 1 114 ? -5.972 15.873 -3.350 1.00 90.88 114 ASP A O 1
ATOM 889 N N . ALA A 1 115 ? -8.192 16.105 -3.341 1.00 90.94 115 ALA A N 1
ATOM 890 C CA . ALA A 1 115 ? -8.205 16.913 -2.121 1.00 90.94 115 ALA A CA 1
ATOM 891 C C . ALA A 1 115 ? -7.663 16.167 -0.884 1.00 90.94 115 ALA A C 1
ATOM 893 O O . ALA A 1 115 ? -7.085 16.797 0.002 1.00 90.94 115 ALA A O 1
ATOM 894 N N . PHE A 1 116 ? -7.842 14.846 -0.814 1.00 88.06 116 PHE A N 1
ATOM 895 C CA . PHE A 1 116 ? -7.322 14.020 0.271 1.00 88.06 116 PHE A CA 1
ATOM 896 C C . PHE A 1 116 ? -5.815 13.794 0.104 1.00 88.06 116 PHE A C 1
ATOM 898 O O . PHE A 1 116 ? -5.049 14.000 1.044 1.00 88.06 116 PHE A O 1
ATOM 905 N N . GLU A 1 117 ? -5.379 13.439 -1.105 1.00 88.06 117 GLU A N 1
ATOM 906 C CA . GLU A 1 117 ? -3.975 13.207 -1.452 1.00 88.06 117 GLU A CA 1
ATOM 907 C C . GLU A 1 117 ? -3.135 14.485 -1.268 1.00 88.06 117 GLU A C 1
ATOM 909 O O . GLU A 1 117 ? -2.028 14.417 -0.740 1.00 88.06 117 GLU A O 1
ATOM 914 N N . GLN A 1 118 ? -3.679 15.663 -1.598 1.00 88.06 118 GLN A N 1
ATOM 915 C CA . GLN A 1 118 ? -3.034 16.959 -1.341 1.00 88.06 118 GLN A CA 1
ATOM 916 C C . GLN A 1 118 ? -2.862 17.239 0.159 1.00 88.06 118 GLN A C 1
ATOM 918 O O . GLN A 1 118 ? -1.798 17.686 0.586 1.00 88.06 118 GLN A O 1
ATOM 923 N N . ALA A 1 119 ? -3.884 16.951 0.972 1.00 85.56 119 ALA A N 1
ATOM 924 C CA . ALA A 1 119 ? -3.807 17.121 2.424 1.00 85.56 119 ALA A CA 1
ATOM 925 C C . ALA A 1 119 ? -2.803 16.149 3.071 1.00 85.56 119 ALA A C 1
ATOM 927 O O . ALA A 1 119 ? -2.147 16.490 4.055 1.00 85.56 119 ALA A O 1
ATOM 928 N N . ALA A 1 120 ? -2.647 14.949 2.508 1.00 78.31 120 ALA A N 1
ATOM 929 C CA . ALA A 1 120 ? -1.641 13.985 2.943 1.00 78.31 120 ALA A CA 1
ATOM 930 C C . ALA A 1 120 ? -0.220 14.370 2.485 1.00 78.31 120 ALA A C 1
ATOM 932 O O . ALA A 1 120 ? 0.732 14.227 3.253 1.00 78.31 120 ALA A O 1
ATOM 933 N N . GLY A 1 121 ? -0.067 14.902 1.267 1.00 63.97 121 GLY A N 1
ATOM 934 C CA . GLY A 1 121 ? 1.216 15.334 0.699 1.00 63.97 121 GLY A CA 1
ATOM 935 C C . GLY A 1 121 ? 1.901 16.437 1.508 1.00 63.97 121 GLY A C 1
ATOM 936 O O . GLY A 1 121 ? 3.120 16.426 1.657 1.00 63.97 121 GLY A O 1
ATOM 937 N N . THR A 1 122 ? 1.128 17.324 2.147 1.00 52.78 122 THR A N 1
ATOM 938 C CA . THR A 1 122 ? 1.680 18.347 3.052 1.00 52.78 122 THR A CA 1
ATOM 939 C C . THR A 1 122 ? 2.320 17.784 4.327 1.00 52.78 122 THR A C 1
ATOM 941 O O . THR A 1 122 ? 3.093 18.491 4.962 1.00 52.78 122 THR A O 1
ATOM 944 N N . VAL A 1 123 ? 2.035 16.528 4.692 1.00 49.47 123 VAL A N 1
ATOM 945 C CA . VAL A 1 123 ? 2.565 15.858 5.898 1.00 49.47 123 VAL A CA 1
ATOM 946 C C . VAL A 1 123 ? 3.822 15.026 5.596 1.00 49.47 123 VAL A C 1
ATOM 948 O O . VAL A 1 123 ? 4.641 14.804 6.477 1.00 49.47 123 VAL A O 1
ATOM 951 N N . GLY A 1 124 ? 4.012 14.568 4.353 1.00 46.69 124 GLY A N 1
ATOM 952 C CA . GLY A 1 124 ? 5.136 13.702 3.955 1.00 46.69 124 GLY A CA 1
ATOM 953 C C . GLY A 1 124 ? 6.453 14.422 3.629 1.00 46.69 124 GLY A C 1
ATOM 954 O O . GLY A 1 124 ? 7.415 13.765 3.238 1.00 46.69 124 GLY A O 1
ATOM 955 N N . HIS A 1 125 ? 6.489 15.752 3.747 1.00 39.31 125 HIS A N 1
ATOM 956 C CA . HIS A 1 125 ? 7.666 16.593 3.497 1.00 39.31 125 HIS A CA 1
ATOM 957 C C . HIS A 1 125 ? 8.413 17.026 4.778 1.00 39.31 125 HIS A C 1
ATOM 959 O O . HIS A 1 125 ? 9.344 17.830 4.677 1.00 39.31 125 HIS A O 1
ATOM 965 N N . GLU A 1 126 ? 8.032 16.499 5.948 1.00 31.97 126 GLU A N 1
ATOM 966 C CA . GLU A 1 126 ? 8.758 16.664 7.222 1.00 31.97 126 GLU A CA 1
ATOM 967 C C . GLU A 1 126 ? 9.822 15.579 7.451 1.00 31.97 126 GLU A C 1
ATOM 969 O O . GLU A 1 126 ? 9.546 14.387 7.174 1.00 31.97 126 GLU A O 1
#

Sequence (126 aa):
MRIKPRTKIAVLVLGVVAAFLMANVAWESSCRAELEEAELVQQARALSANMEAAWEFMNKNQDKINYDSAGNFEFKGLQCSIAGRSVGAFFSRDTDYSVRYVSDTPRNVADTPDAFEQAAGTVGHE

pLDDT: mean 87.7, std 11.15, range [31.97, 96.31]